Protein AF-A0A811PJX2-F1 (afdb_monomer_lite)

Organism: NCBI:txid422564

Radius of gyration: 21.39 Å; chains: 1; bounding box: 41×54×50 Å

pLDDT: mean 79.66, std 9.35, range [41.66, 90.94]

Structure (mmCIF, N/CA/C/O backbone):
data_AF-A0A811PJX2-F1
#
_entry.id   AF-A0A811PJX2-F1
#
loop_
_atom_site.group_PDB
_atom_site.id
_atom_site.type_symbol
_atom_site.label_atom_id
_atom_site.label_alt_id
_atom_site.label_comp_id
_atom_site.label_asym_id
_atom_site.label_entity_id
_atom_site.label_seq_id
_atom_site.pdbx_PDB_ins_code
_atom_site.Cartn_x
_atom_site.Cartn_y
_atom_site.Cartn_z
_atom_site.occupancy
_atom_site.B_iso_or_equiv
_atom_site.auth_seq_id
_atom_site.auth_comp_id
_atom_site.auth_asym_id
_atom_site.auth_atom_id
_atom_site.pdbx_PDB_model_num
ATOM 1 N N . MET A 1 1 ? 14.480 -17.120 -22.872 1.00 41.66 1 MET A N 1
ATOM 2 C CA . MET A 1 1 ? 13.238 -16.697 -22.188 1.00 41.66 1 MET A CA 1
ATOM 3 C C . MET A 1 1 ? 13.471 -15.274 -21.717 1.00 41.66 1 MET A C 1
ATOM 5 O O . MET A 1 1 ? 14.584 -15.036 -21.272 1.00 41.66 1 MET A O 1
ATOM 9 N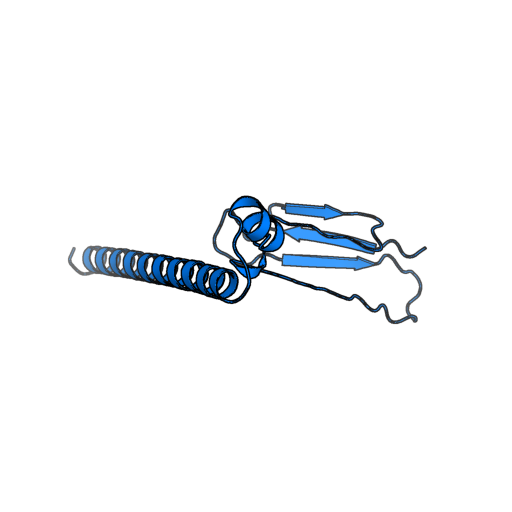 N . PRO A 1 2 ? 12.535 -14.328 -21.900 1.00 53.44 2 PRO A N 1
ATOM 10 C CA . PRO A 1 2 ? 12.764 -12.955 -21.461 1.00 53.44 2 PRO A CA 1
ATOM 11 C C . PRO A 1 2 ? 12.928 -12.942 -19.938 1.00 53.44 2 PRO A C 1
ATOM 13 O O . PRO A 1 2 ? 11.999 -13.327 -19.229 1.00 53.44 2 PRO A O 1
ATOM 16 N N . ASP A 1 3 ? 14.109 -12.542 -19.470 1.00 61.12 3 ASP A N 1
ATOM 17 C CA . ASP A 1 3 ? 14.354 -12.235 -18.063 1.00 61.12 3 ASP A CA 1
ATOM 18 C C . ASP A 1 3 ? 13.530 -10.985 -17.739 1.00 61.12 3 ASP A C 1
ATOM 20 O O . ASP A 1 3 ? 13.754 -9.908 -18.301 1.00 61.12 3 ASP A O 1
ATOM 24 N N . ARG A 1 4 ? 12.486 -11.168 -16.929 1.00 71.12 4 ARG A N 1
ATOM 25 C CA . ARG A 1 4 ? 11.700 -10.075 -16.365 1.00 71.12 4 ARG A CA 1
ATOM 26 C C . ARG A 1 4 ? 12.085 -9.964 -14.911 1.00 71.12 4 ARG A C 1
ATOM 28 O O . ARG A 1 4 ? 11.976 -10.937 -14.171 1.00 71.12 4 ARG A O 1
ATOM 35 N N . SER A 1 5 ? 12.505 -8.778 -14.523 1.00 81.56 5 SER A N 1
ATOM 36 C CA . SER A 1 5 ? 12.892 -8.500 -13.154 1.00 81.56 5 SER A CA 1
ATOM 37 C C . SER A 1 5 ? 12.127 -7.268 -12.658 1.00 81.56 5 SER A C 1
ATOM 39 O O . SER A 1 5 ? 11.702 -6.415 -13.449 1.00 81.56 5 SER A O 1
ATOM 41 N N . ASP A 1 6 ? 11.902 -7.190 -11.353 1.00 86.19 6 ASP A N 1
ATOM 42 C CA . ASP A 1 6 ? 11.142 -6.118 -10.720 1.00 86.19 6 ASP A CA 1
ATOM 43 C C . ASP A 1 6 ? 11.766 -5.681 -9.394 1.00 86.19 6 ASP A C 1
ATOM 45 O O . ASP A 1 6 ? 12.445 -6.446 -8.709 1.00 86.19 6 ASP A O 1
ATOM 49 N N . ARG A 1 7 ? 11.574 -4.408 -9.043 1.00 88.94 7 ARG A N 1
ATOM 50 C CA . ARG A 1 7 ? 12.088 -3.830 -7.798 1.00 88.94 7 ARG A CA 1
ATOM 51 C C . ARG A 1 7 ? 11.165 -2.759 -7.265 1.00 88.94 7 ARG A C 1
ATOM 53 O O . ARG A 1 7 ? 10.695 -1.902 -8.010 1.00 88.94 7 ARG A O 1
ATOM 60 N N . VAL A 1 8 ? 11.001 -2.749 -5.949 1.00 88.25 8 VAL A N 1
ATOM 61 C CA . VAL A 1 8 ? 10.296 -1.700 -5.220 1.00 88.25 8 VAL A CA 1
ATOM 62 C C . VAL A 1 8 ? 11.265 -0.957 -4.315 1.00 88.25 8 VAL A C 1
ATOM 64 O O . VAL A 1 8 ? 11.965 -1.574 -3.512 1.00 88.25 8 VAL A O 1
ATOM 67 N N . THR A 1 9 ? 11.280 0.369 -4.406 1.00 90.25 9 THR A N 1
ATOM 68 C CA . THR A 1 9 ? 12.112 1.254 -3.582 1.00 90.25 9 THR A CA 1
ATOM 69 C C . THR A 1 9 ? 11.278 2.207 -2.730 1.00 90.25 9 THR A C 1
ATOM 71 O O . THR A 1 9 ? 10.234 2.709 -3.150 1.00 90.25 9 THR A O 1
ATOM 74 N N . SER A 1 10 ? 11.759 2.455 -1.512 1.00 87.44 10 SER A N 1
ATOM 75 C CA . SER A 1 10 ? 11.201 3.415 -0.564 1.00 87.44 10 SER A CA 1
ATOM 76 C C . SER A 1 10 ? 11.542 4.860 -0.958 1.00 87.44 10 SER A C 1
ATOM 78 O O . SER A 1 10 ? 12.465 5.078 -1.752 1.00 87.44 10 SER A O 1
ATOM 80 N N . PRO A 1 11 ? 10.871 5.861 -0.356 1.00 87.31 11 PRO A N 1
ATOM 81 C CA . PRO A 1 11 ? 11.150 7.277 -0.612 1.00 87.31 11 PRO A CA 1
ATOM 82 C C . PRO A 1 11 ? 12.606 7.682 -0.331 1.00 87.31 11 PRO A C 1
ATOM 84 O O . PRO A 1 11 ? 13.103 8.643 -0.910 1.00 87.31 11 PRO A O 1
ATOM 87 N N . TYR A 1 12 ? 13.291 6.940 0.545 1.00 86.19 12 TYR A N 1
ATOM 88 C CA . TYR A 1 12 ? 14.687 7.170 0.929 1.00 86.19 12 TYR A CA 1
ATOM 89 C C . TYR A 1 12 ? 15.689 6.337 0.118 1.00 86.19 12 TYR A C 1
ATOM 91 O O . TYR A 1 12 ? 16.883 6.366 0.402 1.00 86.19 12 TYR A O 1
ATOM 99 N N . GLY A 1 13 ? 15.221 5.586 -0.883 1.00 83.44 13 GLY A N 1
ATOM 100 C CA . GLY A 1 13 ? 16.066 4.754 -1.739 1.00 83.44 13 GLY A CA 1
ATOM 101 C C . GLY A 1 13 ? 16.331 3.343 -1.207 1.00 83.44 13 GLY A C 1
ATOM 102 O O . GLY A 1 13 ? 17.096 2.606 -1.826 1.00 83.44 13 GLY A O 1
ATOM 103 N N . ASN A 1 14 ? 15.687 2.924 -0.111 1.00 86.25 14 ASN A N 1
ATOM 104 C CA . ASN A 1 14 ? 15.823 1.551 0.381 1.00 86.25 14 ASN A CA 1
ATOM 105 C C . ASN A 1 14 ? 15.054 0.592 -0.526 1.00 86.25 14 ASN A C 1
ATOM 107 O O . ASN A 1 14 ? 13.892 0.833 -0.841 1.00 86.25 14 ASN A O 1
ATOM 111 N N . THR A 1 15 ? 15.677 -0.514 -0.926 1.00 87.25 15 THR A N 1
ATOM 112 C CA . THR A 1 15 ? 14.989 -1.548 -1.707 1.00 87.25 15 THR A CA 1
ATOM 113 C C . THR A 1 15 ? 14.142 -2.411 -0.775 1.00 87.25 15 THR A C 1
ATOM 115 O O . THR A 1 15 ? 14.667 -3.027 0.147 1.00 87.25 15 THR A O 1
ATOM 118 N N . LEU A 1 16 ? 12.831 -2.428 -1.003 1.00 85.81 16 LEU A N 1
ATOM 119 C CA . LEU A 1 16 ? 11.847 -3.178 -0.215 1.00 85.81 16 LEU A CA 1
ATOM 120 C C . LEU A 1 16 ? 11.548 -4.539 -0.831 1.00 85.81 16 LEU A C 1
ATOM 122 O O . LEU A 1 16 ? 11.238 -5.493 -0.123 1.00 85.81 16 LEU A O 1
ATOM 126 N N . HIS A 1 17 ? 11.627 -4.613 -2.155 1.00 87.00 17 HIS A N 1
ATOM 127 C CA . HIS A 1 17 ? 11.440 -5.838 -2.908 1.00 87.00 17 HIS A CA 1
ATOM 128 C C . HIS A 1 17 ? 12.355 -5.822 -4.125 1.00 87.00 17 HIS A C 1
ATOM 130 O O . HIS A 1 17 ? 12.540 -4.769 -4.732 1.00 87.00 17 HIS A O 1
ATOM 136 N N . HIS A 1 18 ? 12.925 -6.972 -4.460 1.00 86.75 18 HIS A N 1
ATOM 137 C CA . HIS A 1 18 ? 13.713 -7.186 -5.668 1.00 86.75 18 HIS A CA 1
ATOM 138 C C . HIS A 1 18 ? 13.531 -8.641 -6.082 1.00 86.75 18 HIS A C 1
ATOM 140 O O . HIS A 1 18 ? 13.786 -9.540 -5.277 1.00 86.75 18 HIS A O 1
ATOM 146 N N . SER A 1 19 ? 13.072 -8.863 -7.306 1.00 83.19 19 SER A N 1
ATOM 147 C CA . SER A 1 19 ? 12.944 -10.188 -7.897 1.00 83.19 19 SER A CA 1
ATOM 148 C C . SER A 1 19 ? 13.600 -10.200 -9.265 1.00 83.19 19 SER A C 1
ATOM 150 O O . SER A 1 19 ? 13.450 -9.259 -10.045 1.00 83.19 19 SER A O 1
ATOM 152 N N . GLU A 1 20 ? 14.332 -11.275 -9.542 1.00 81.69 20 GLU A N 1
ATOM 153 C CA . GLU A 1 20 ? 14.968 -11.500 -10.834 1.00 81.69 20 GLU A CA 1
ATOM 154 C C . GLU A 1 20 ? 14.364 -12.722 -11.518 1.00 81.69 20 GLU A C 1
ATOM 156 O O . GLU A 1 20 ? 14.030 -13.705 -10.852 1.00 81.69 20 GLU A O 1
ATOM 161 N N . ASN A 1 21 ? 14.255 -12.686 -12.848 1.00 72.38 21 ASN A N 1
ATOM 162 C CA . ASN A 1 21 ? 13.744 -13.793 -13.659 1.00 72.38 21 ASN A CA 1
ATOM 163 C C . ASN A 1 21 ? 12.323 -14.276 -13.283 1.00 72.38 21 ASN A C 1
ATOM 165 O O . ASN A 1 21 ? 11.997 -15.459 -13.420 1.00 72.38 21 ASN A O 1
ATOM 169 N N . ALA A 1 22 ? 11.447 -13.373 -12.840 1.00 68.62 22 ALA A N 1
ATOM 170 C CA . ALA A 1 22 ? 10.087 -13.689 -12.418 1.00 68.62 22 ALA A CA 1
ATOM 171 C C . ALA A 1 22 ? 9.048 -13.372 -13.511 1.00 68.62 22 ALA A C 1
ATOM 173 O O . ALA A 1 22 ? 8.833 -12.229 -13.910 1.00 68.62 22 ALA A O 1
ATOM 174 N N . THR A 1 23 ? 8.334 -14.398 -13.987 1.00 70.56 23 THR A N 1
ATOM 175 C CA . THR A 1 23 ? 7.207 -14.224 -14.930 1.00 70.56 23 THR A CA 1
ATOM 176 C C . THR A 1 23 ? 5.891 -13.843 -14.253 1.00 70.56 23 THR A C 1
ATOM 178 O O . THR A 1 23 ? 5.049 -13.206 -14.885 1.00 70.56 23 THR A O 1
ATOM 181 N N . VAL A 1 24 ? 5.700 -14.269 -13.002 1.00 76.69 24 VAL A N 1
ATOM 182 C CA . VAL A 1 24 ? 4.518 -14.014 -12.168 1.00 76.69 24 VAL A CA 1
ATOM 183 C C . VAL A 1 24 ? 4.993 -13.901 -10.724 1.00 76.69 24 VAL A C 1
ATOM 185 O O . VAL A 1 24 ? 5.779 -14.734 -10.276 1.00 76.69 24 VAL A O 1
ATOM 188 N N . GLY A 1 25 ? 4.490 -12.910 -9.993 1.00 75.94 25 GLY A N 1
ATOM 189 C CA . GLY A 1 25 ? 4.815 -12.713 -8.587 1.00 75.94 25 GLY A CA 1
ATOM 190 C C . GLY A 1 25 ? 3.720 -11.943 -7.862 1.00 75.94 25 GLY A C 1
ATOM 191 O O . GLY A 1 25 ? 3.011 -11.134 -8.458 1.00 75.94 25 GLY A O 1
ATOM 192 N N . GLN A 1 26 ? 3.584 -12.213 -6.567 1.00 81.94 26 GLN A N 1
ATOM 193 C CA . GLN A 1 26 ? 2.789 -11.411 -5.647 1.00 81.94 26 GLN A CA 1
ATOM 194 C C . GLN A 1 26 ? 3.662 -11.107 -4.437 1.00 81.94 26 GLN A C 1
ATOM 196 O O . GLN A 1 26 ? 4.232 -12.014 -3.831 1.00 81.94 26 GLN A O 1
ATOM 201 N N . PHE A 1 27 ? 3.748 -9.833 -4.076 1.00 82.50 27 PHE A N 1
ATOM 202 C CA . PHE A 1 27 ? 4.475 -9.388 -2.899 1.00 82.50 27 PHE A CA 1
ATOM 203 C C . PHE A 1 27 ? 3.627 -8.401 -2.102 1.00 82.50 27 PHE A C 1
ATOM 205 O O . PHE A 1 27 ? 2.738 -7.732 -2.630 1.00 82.50 27 PHE A O 1
ATOM 212 N N . ALA A 1 28 ? 3.909 -8.325 -0.808 1.00 81.19 28 ALA A N 1
ATOM 213 C CA . ALA A 1 28 ? 3.301 -7.373 0.100 1.00 81.19 28 ALA A CA 1
ATOM 214 C C . ALA A 1 28 ? 4.384 -6.818 1.021 1.00 81.19 28 ALA A C 1
ATOM 216 O O . ALA A 1 28 ? 5.270 -7.547 1.467 1.00 81.19 28 ALA A O 1
ATOM 217 N N . PHE A 1 29 ? 4.302 -5.526 1.305 1.00 80.56 29 PHE A N 1
ATOM 218 C CA . PHE A 1 29 ? 5.180 -4.852 2.248 1.00 80.56 29 PHE A CA 1
ATOM 219 C C . PHE A 1 29 ? 4.384 -3.804 3.021 1.00 80.56 29 PHE A C 1
ATOM 221 O O . PHE A 1 29 ? 3.374 -3.286 2.540 1.00 80.56 29 PHE A O 1
ATOM 228 N N . THR A 1 30 ? 4.853 -3.486 4.223 1.00 78.19 30 THR A N 1
ATOM 229 C CA . THR A 1 30 ? 4.298 -2.401 5.033 1.00 78.19 30 THR A CA 1
ATOM 230 C C . THR A 1 30 ? 5.161 -1.166 4.836 1.00 78.19 30 THR A C 1
ATOM 232 O O . THR A 1 30 ? 6.378 -1.221 5.000 1.00 78.19 30 THR A O 1
ATOM 235 N N . THR A 1 31 ? 4.540 -0.044 4.487 1.00 77.94 31 THR A N 1
ATOM 236 C CA . THR A 1 31 ? 5.228 1.244 4.376 1.00 77.94 31 THR A CA 1
ATOM 237 C C . THR A 1 31 ? 5.618 1.726 5.771 1.00 77.94 31 THR A C 1
ATOM 239 O O . THR A 1 31 ? 4.738 1.991 6.592 1.00 77.94 31 THR A O 1
ATOM 242 N N . ALA A 1 32 ? 6.917 1.821 6.054 1.00 75.00 32 ALA A N 1
ATOM 243 C CA . ALA A 1 32 ? 7.408 2.353 7.324 1.00 75.00 32 ALA A CA 1
ATOM 244 C C . ALA A 1 32 ? 7.420 3.890 7.341 1.00 75.00 32 ALA A C 1
ATOM 246 O O .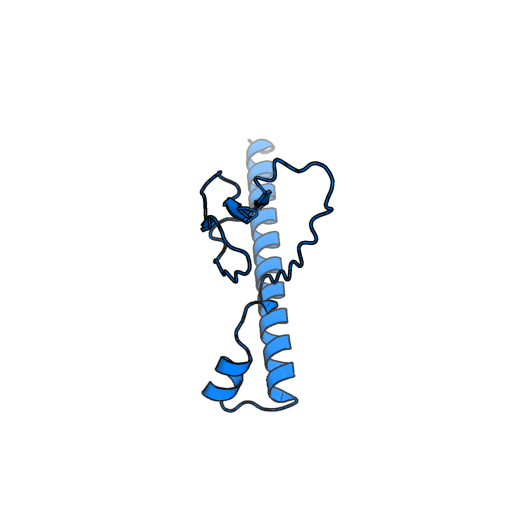 ALA A 1 32 ? 7.359 4.501 8.407 1.00 75.00 32 ALA A O 1
ATOM 247 N N . GLU A 1 33 ? 7.466 4.522 6.168 1.00 75.88 33 GLU A N 1
ATOM 248 C CA . GLU A 1 33 ? 7.629 5.962 6.032 1.00 75.88 33 GLU A CA 1
ATOM 249 C C . GLU A 1 33 ? 6.577 6.584 5.108 1.00 75.88 33 GLU A C 1
ATOM 251 O O . GLU A 1 33 ? 6.086 5.975 4.160 1.00 75.88 33 GLU A O 1
ATOM 256 N N . ALA A 1 34 ? 6.230 7.845 5.364 1.00 72.56 34 ALA A N 1
ATOM 257 C CA . ALA A 1 34 ? 5.356 8.590 4.469 1.00 72.56 34 ALA A CA 1
ATOM 258 C C . ALA A 1 34 ? 6.153 9.092 3.257 1.00 72.56 34 ALA A C 1
ATOM 260 O O . ALA A 1 34 ? 7.141 9.808 3.414 1.00 72.56 34 ALA A O 1
ATOM 261 N N . GLY A 1 35 ? 5.700 8.771 2.047 1.00 81.81 35 GLY A N 1
ATOM 262 C CA . GLY A 1 35 ? 6.295 9.293 0.821 1.00 81.81 35 GLY A CA 1
ATOM 263 C C . GLY A 1 35 ? 5.959 8.466 -0.413 1.00 81.81 35 GLY A C 1
ATOM 264 O O . GLY A 1 35 ? 5.069 7.617 -0.391 1.00 81.81 35 GLY A O 1
ATOM 265 N N . ASN A 1 36 ? 6.693 8.731 -1.493 1.00 82.94 36 ASN A N 1
ATOM 266 C CA . ASN A 1 36 ? 6.512 8.056 -2.773 1.00 82.94 36 ASN A CA 1
ATOM 267 C C . ASN A 1 36 ? 7.324 6.761 -2.826 1.00 82.94 36 ASN A C 1
ATOM 269 O O . ASN A 1 36 ? 8.551 6.787 -2.739 1.00 82.94 36 ASN A O 1
ATOM 273 N N . TYR A 1 37 ? 6.628 5.647 -3.014 1.00 86.25 37 TYR A N 1
ATOM 274 C CA . TYR A 1 37 ? 7.226 4.343 -3.270 1.00 86.25 37 TYR A CA 1
ATOM 275 C C . TYR A 1 37 ? 7.253 4.095 -4.779 1.00 86.25 37 TYR A C 1
ATOM 277 O O . TYR A 1 37 ? 6.280 4.392 -5.474 1.00 86.25 37 TYR A O 1
ATOM 285 N N . LEU A 1 38 ? 8.365 3.572 -5.291 1.00 87.75 38 LEU A N 1
ATOM 286 C CA . LEU A 1 38 ? 8.568 3.358 -6.722 1.00 87.75 38 LEU A CA 1
ATOM 287 C C . LEU A 1 38 ? 8.618 1.858 -7.010 1.00 87.75 38 LEU A C 1
ATOM 289 O O . LEU A 1 38 ? 9.462 1.174 -6.445 1.00 87.75 38 LEU A O 1
ATOM 293 N N . ALA A 1 39 ? 7.741 1.362 -7.883 1.00 88.06 39 ALA A N 1
ATOM 294 C CA . ALA A 1 39 ? 7.811 0.002 -8.415 1.00 88.06 39 ALA A CA 1
ATOM 295 C C . ALA A 1 39 ? 8.310 0.061 -9.863 1.00 88.06 39 ALA A C 1
ATOM 297 O O . ALA A 1 39 ? 7.706 0.724 -10.708 1.00 88.06 39 ALA A O 1
ATOM 298 N N . CYS A 1 40 ? 9.424 -0.603 -10.141 1.00 86.62 40 CYS A N 1
ATOM 299 C CA . CYS A 1 40 ? 10.046 -0.653 -11.453 1.00 86.62 40 CYS A CA 1
ATOM 300 C C . CYS A 1 40 ? 10.024 -2.077 -11.999 1.00 86.62 40 CYS A C 1
ATOM 302 O O . CYS A 1 40 ? 10.323 -3.019 -11.272 1.00 86.62 40 CYS A O 1
ATOM 304 N N . PHE A 1 41 ? 9.730 -2.201 -13.292 1.00 85.12 41 PHE A N 1
ATOM 305 C CA . PHE A 1 41 ? 9.758 -3.455 -14.039 1.00 85.12 41 PHE A CA 1
ATOM 306 C C . PHE A 1 41 ? 10.725 -3.295 -15.206 1.00 85.12 41 PHE A C 1
ATOM 308 O O . PHE A 1 41 ? 10.666 -2.294 -15.926 1.00 85.12 41 PHE A O 1
ATOM 315 N N . TRP A 1 42 ? 11.598 -4.270 -15.412 1.00 81.06 42 TRP A N 1
ATOM 316 C CA . TRP A 1 42 ? 12.559 -4.276 -16.510 1.00 81.06 42 TRP A CA 1
ATOM 317 C C . TRP A 1 42 ? 12.609 -5.640 -17.176 1.00 81.06 42 TRP A C 1
ATOM 319 O O . TRP A 1 42 ? 12.272 -6.672 -16.594 1.00 81.06 42 TRP A O 1
ATOM 329 N N . ILE A 1 43 ? 12.969 -5.605 -18.454 1.00 76.75 43 ILE A N 1
ATOM 330 C CA . ILE A 1 43 ? 12.974 -6.761 -19.334 1.00 76.75 43 ILE A CA 1
ATOM 331 C C . ILE A 1 43 ? 14.269 -6.717 -20.123 1.00 76.75 43 ILE A C 1
ATOM 333 O O . ILE A 1 43 ? 14.482 -5.783 -20.900 1.00 76.75 43 ILE A O 1
ATOM 337 N N . ASP A 1 44 ? 15.082 -7.755 -19.986 1.00 68.69 44 ASP A N 1
ATOM 338 C CA . ASP A 1 44 ? 16.269 -7.928 -20.813 1.00 68.69 44 ASP A CA 1
ATOM 339 C C . ASP A 1 44 ? 15.867 -8.639 -22.108 1.00 68.69 44 ASP A C 1
ATOM 341 O O . ASP A 1 44 ? 16.043 -9.844 -22.292 1.00 68.69 44 ASP A O 1
ATOM 345 N N . SER A 1 45 ? 15.247 -7.895 -23.028 1.00 62.72 45 SER A N 1
ATOM 346 C CA . SER A 1 45 ? 14.952 -8.392 -24.374 1.00 62.72 45 SER A CA 1
ATOM 347 C C . SER A 1 45 ? 15.821 -7.688 -25.411 1.00 62.72 45 SER A C 1
ATOM 349 O O . SER A 1 45 ? 15.628 -6.509 -25.706 1.00 62.72 45 SER A O 1
ATOM 351 N N . ALA A 1 46 ? 16.722 -8.446 -26.036 1.00 56.91 46 ALA A N 1
ATOM 352 C CA . ALA A 1 46 ? 17.433 -8.038 -27.249 1.00 56.91 46 ALA A CA 1
ATOM 353 C C . ALA A 1 46 ? 16.494 -7.857 -28.467 1.00 56.91 46 ALA A C 1
ATOM 355 O O . ALA A 1 46 ? 16.887 -7.269 -29.475 1.00 56.91 46 ALA A O 1
ATOM 356 N N . GLU A 1 47 ? 15.242 -8.319 -28.383 1.00 57.28 47 GLU A N 1
ATOM 357 C CA . GLU A 1 47 ? 14.262 -8.241 -29.467 1.00 57.28 47 GLU A CA 1
ATOM 358 C C . GLU A 1 47 ? 13.359 -7.007 -29.343 1.00 57.28 47 GLU A C 1
ATOM 360 O O . GLU A 1 47 ? 12.286 -7.023 -28.739 1.00 57.28 47 GLU A O 1
ATOM 365 N N . LYS A 1 48 ? 13.805 -5.917 -29.974 1.00 55.25 48 LYS A N 1
ATOM 366 C CA . LYS A 1 48 ? 13.026 -4.697 -30.233 1.00 55.25 48 LYS A CA 1
ATOM 367 C C . LYS A 1 48 ? 11.877 -4.986 -31.215 1.00 55.25 48 LYS A C 1
ATOM 369 O O . LYS A 1 48 ? 11.971 -4.625 -32.384 1.00 55.25 48 LYS A O 1
ATOM 374 N N . GLY A 1 49 ? 10.810 -5.661 -30.797 1.00 54.44 49 GLY A N 1
ATOM 375 C CA . GLY A 1 49 ? 9.691 -5.906 -31.720 1.00 54.44 49 GLY A CA 1
ATOM 376 C C . GLY A 1 49 ? 8.443 -6.558 -31.144 1.00 54.44 49 GLY A C 1
ATOM 377 O O . GLY A 1 49 ? 7.357 -6.326 -31.667 1.00 54.44 49 GLY A O 1
ATOM 378 N N . SER A 1 50 ? 8.557 -7.322 -30.058 1.00 59.97 50 SER A N 1
ATOM 379 C CA . SER A 1 50 ? 7.393 -7.916 -29.398 1.00 59.97 50 SER A CA 1
ATOM 380 C C . SER A 1 50 ? 6.970 -7.031 -28.230 1.00 59.97 50 SER A C 1
ATOM 382 O O . SER A 1 50 ? 7.697 -6.900 -27.246 1.00 59.97 50 SER A O 1
ATOM 384 N N . GLY A 1 51 ? 5.822 -6.361 -28.352 1.00 60.88 51 GLY A N 1
ATOM 385 C CA . GLY A 1 51 ? 5.256 -5.577 -27.256 1.00 60.88 51 GLY A CA 1
ATOM 386 C C . GLY A 1 51 ? 5.023 -6.472 -26.039 1.00 60.88 51 GLY A C 1
ATOM 387 O O . GLY A 1 51 ? 4.350 -7.496 -26.138 1.00 60.88 51 GLY A O 1
ATOM 388 N N . VAL A 1 52 ? 5.586 -6.106 -24.887 1.00 69.50 52 VAL A N 1
ATOM 389 C CA . VAL A 1 52 ? 5.378 -6.866 -23.654 1.00 69.50 52 VAL A CA 1
ATOM 390 C C . VAL A 1 52 ? 4.168 -6.320 -22.908 1.00 69.50 52 VAL A C 1
ATOM 392 O O . VAL A 1 52 ? 4.129 -5.152 -22.538 1.00 69.50 52 VAL A O 1
ATOM 395 N N . SER A 1 53 ? 3.195 -7.195 -22.657 1.00 73.94 53 SER A N 1
ATOM 396 C CA . SER A 1 53 ? 2.060 -6.909 -21.782 1.00 73.94 53 SER A CA 1
ATOM 397 C C . SER A 1 53 ? 2.397 -7.296 -20.343 1.00 73.94 53 SER A C 1
ATOM 399 O O . SER A 1 53 ? 2.731 -8.452 -20.076 1.00 73.94 53 SER A O 1
ATOM 401 N N . VAL A 1 54 ? 2.275 -6.342 -19.420 1.00 76.25 54 VAL A N 1
ATOM 402 C CA . VAL A 1 54 ? 2.378 -6.557 -17.970 1.00 76.25 54 VAL A CA 1
ATOM 403 C C . VAL A 1 54 ? 1.005 -6.295 -17.364 1.00 76.25 54 VAL A C 1
ATOM 405 O O . VAL A 1 54 ? 0.434 -5.229 -17.578 1.00 76.25 54 VAL A O 1
ATOM 408 N N . ASN A 1 55 ? 0.469 -7.269 -16.627 1.00 83.12 55 ASN A N 1
ATOM 409 C CA . ASN A 1 55 ? -0.760 -7.090 -15.860 1.00 83.12 55 ASN A CA 1
ATOM 410 C C . ASN A 1 55 ? -0.390 -6.810 -14.399 1.00 83.12 55 ASN A C 1
ATOM 412 O O . ASN A 1 55 ? 0.238 -7.656 -13.766 1.00 83.12 55 ASN A O 1
ATOM 416 N N . LEU A 1 56 ? -0.760 -5.635 -13.889 1.00 82.56 56 LEU A N 1
ATOM 417 C CA . LEU A 1 56 ? -0.438 -5.190 -12.534 1.00 82.56 56 LEU A CA 1
ATOM 418 C C . LEU A 1 56 ? -1.724 -5.008 -11.727 1.00 82.56 56 LEU A C 1
ATOM 420 O O . LEU A 1 56 ? -2.532 -4.134 -12.035 1.00 82.56 56 LEU A O 1
ATOM 424 N N . ASP A 1 57 ? -1.877 -5.806 -10.673 1.00 84.12 57 ASP A N 1
ATOM 425 C CA . ASP A 1 57 ? -2.871 -5.580 -9.622 1.00 84.12 57 ASP A CA 1
ATOM 426 C C . ASP A 1 57 ? -2.147 -4.991 -8.407 1.00 84.12 57 ASP A C 1
ATOM 428 O O . ASP A 1 57 ? -1.221 -5.594 -7.862 1.00 84.12 57 ASP A O 1
ATOM 432 N N . TRP A 1 58 ? -2.533 -3.776 -8.024 1.00 82.44 58 TRP A N 1
ATOM 433 C CA . TRP A 1 58 ? -1.942 -3.035 -6.915 1.00 82.44 58 TRP A CA 1
ATOM 434 C C . TRP A 1 58 ? -3.020 -2.701 -5.882 1.00 82.44 58 TRP A C 1
ATOM 436 O O . TRP A 1 58 ? -4.077 -2.155 -6.206 1.00 82.44 58 TRP A O 1
ATOM 446 N N . LYS A 1 59 ? -2.752 -3.027 -4.615 1.00 83.06 59 LYS A N 1
ATOM 447 C CA . LYS A 1 59 ? -3.661 -2.773 -3.489 1.00 83.06 59 LYS A CA 1
ATOM 448 C C . LYS A 1 59 ? -2.910 -2.041 -2.389 1.00 83.06 59 LYS A C 1
ATOM 450 O O . LYS A 1 59 ? -1.779 -2.393 -2.069 1.00 83.06 59 LYS A O 1
ATOM 455 N N . ILE A 1 60 ? -3.554 -1.037 -1.799 1.00 80.31 60 ILE A N 1
ATOM 456 C CA . ILE A 1 60 ? -2.995 -0.228 -0.710 1.00 80.31 60 ILE A CA 1
ATOM 457 C C . ILE A 1 60 ? -3.987 -0.100 0.448 1.00 80.31 60 ILE A C 1
ATOM 459 O O . ILE A 1 60 ? -5.204 -0.184 0.265 1.00 80.31 60 ILE A O 1
ATOM 463 N N . GLY A 1 61 ? -3.460 0.134 1.651 1.00 75.88 61 GLY A N 1
ATOM 464 C CA . GLY A 1 61 ? -4.259 0.407 2.845 1.00 75.88 61 GLY A CA 1
ATOM 465 C C . GLY A 1 61 ? -5.191 -0.744 3.218 1.00 75.88 61 GLY A C 1
ATOM 466 O O . GLY A 1 61 ? -4.803 -1.905 3.225 1.00 75.88 61 GLY A O 1
ATOM 467 N N . ILE A 1 62 ? -6.446 -0.429 3.528 1.00 73.38 62 ILE A N 1
ATOM 468 C CA . ILE A 1 62 ? -7.438 -1.413 3.975 1.00 73.38 62 ILE A CA 1
ATOM 469 C C . ILE A 1 62 ? -7.695 -2.548 2.965 1.00 73.38 62 ILE A C 1
ATOM 471 O O . ILE A 1 62 ? -8.067 -3.656 3.354 1.00 73.38 62 ILE A O 1
ATOM 475 N N . ALA A 1 63 ? -7.460 -2.292 1.676 1.00 69.81 63 ALA A N 1
ATOM 476 C CA . ALA A 1 63 ? -7.664 -3.262 0.608 1.00 69.81 63 ALA A CA 1
ATOM 477 C C . ALA A 1 63 ? -6.618 -4.394 0.597 1.00 69.81 63 ALA A C 1
ATOM 479 O O . ALA A 1 63 ? -6.813 -5.377 -0.114 1.00 69.81 63 ALA A O 1
ATOM 480 N N . THR A 1 64 ? -5.528 -4.282 1.369 1.00 74.75 64 THR A N 1
ATOM 481 C CA . THR A 1 64 ? -4.534 -5.358 1.530 1.00 74.75 64 THR A CA 1
ATOM 482 C C . THR A 1 64 ? -4.864 -6.320 2.672 1.00 74.75 64 THR A C 1
ATOM 484 O O . THR A 1 64 ? -4.213 -7.357 2.786 1.00 74.75 64 THR A O 1
ATOM 487 N N . LYS A 1 65 ? -5.855 -6.010 3.524 1.00 75.25 65 LYS A N 1
ATOM 488 C CA . LYS A 1 65 ? -6.263 -6.913 4.608 1.00 75.25 65 LYS A CA 1
ATOM 489 C C . LYS A 1 65 ? -6.896 -8.187 4.045 1.00 75.25 65 LYS A C 1
ATOM 491 O O . LYS A 1 65 ? -7.738 -8.128 3.153 1.00 75.25 65 LYS A O 1
ATOM 496 N N . ASP A 1 66 ? -6.523 -9.324 4.629 1.00 78.62 66 ASP A N 1
ATOM 497 C CA . ASP A 1 66 ? -7.118 -10.626 4.325 1.00 78.62 66 ASP A CA 1
ATOM 498 C C . ASP A 1 66 ? -8.474 -10.762 5.036 1.00 78.62 66 ASP A C 1
ATOM 500 O O . ASP A 1 66 ? -8.581 -11.205 6.184 1.00 78.62 66 ASP A O 1
ATOM 504 N N . TRP A 1 67 ? -9.518 -10.290 4.355 1.00 81.75 67 TRP A N 1
ATOM 505 C CA . TRP A 1 67 ? -10.889 -10.316 4.858 1.00 81.75 67 TRP A CA 1
ATOM 506 C C . TRP A 1 67 ? -11.441 -11.728 4.997 1.00 81.75 67 TRP A C 1
ATOM 508 O O . TRP A 1 67 ? -12.246 -11.955 5.896 1.00 81.75 67 TRP A O 1
ATOM 518 N N . ASP A 1 68 ? -10.978 -12.670 4.177 1.00 81.94 68 ASP A N 1
ATOM 519 C CA . ASP A 1 68 ? -11.415 -14.064 4.237 1.00 81.94 68 ASP A CA 1
ATOM 520 C C . ASP A 1 68 ? -10.868 -14.739 5.501 1.00 81.94 68 ASP A C 1
ATOM 522 O O . ASP A 1 68 ? -11.596 -15.434 6.217 1.00 81.94 68 ASP A O 1
ATOM 526 N N . ALA A 1 69 ? -9.606 -14.467 5.849 1.00 82.81 69 ALA A N 1
ATOM 527 C CA . ALA A 1 69 ? -9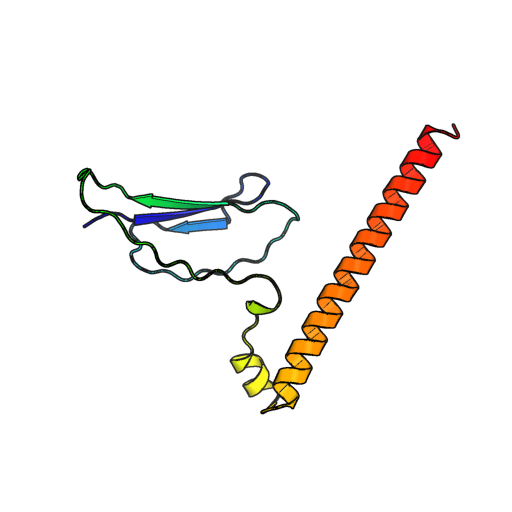.018 -14.918 7.106 1.00 82.81 69 ALA A CA 1
ATOM 528 C C . ALA A 1 69 ? -9.705 -14.294 8.334 1.00 82.81 69 ALA A C 1
ATOM 530 O O . ALA A 1 69 ? -9.955 -14.999 9.317 1.00 82.81 69 ALA A O 1
ATOM 531 N N . ILE A 1 70 ? -10.037 -12.997 8.289 1.00 81.81 70 ILE A N 1
ATOM 532 C CA . ILE A 1 70 ? -10.749 -12.301 9.377 1.00 81.81 70 ILE A CA 1
ATOM 533 C C . ILE A 1 70 ? -12.164 -12.867 9.541 1.00 81.81 70 ILE A C 1
ATOM 535 O O . ILE A 1 70 ? -12.532 -13.260 10.648 1.00 81.81 70 ILE A O 1
ATOM 539 N N . ALA A 1 71 ? -12.917 -12.988 8.445 1.00 80.25 71 ALA A N 1
ATOM 540 C CA . ALA A 1 71 ? -14.269 -13.540 8.432 1.00 80.25 71 ALA A CA 1
ATOM 541 C C . ALA A 1 71 ? -14.298 -14.951 9.028 1.00 80.25 71 ALA A C 1
ATOM 543 O O . ALA A 1 71 ? -15.101 -15.244 9.912 1.00 80.25 71 ALA A O 1
ATOM 544 N N . LYS A 1 72 ? -13.355 -15.812 8.628 1.00 84.06 72 LYS A N 1
ATOM 545 C CA . LYS A 1 72 ? -13.261 -17.184 9.136 1.00 84.06 72 LYS A CA 1
ATOM 546 C C . LYS A 1 72 ? -12.895 -17.251 10.619 1.00 84.06 72 LYS A C 1
ATOM 548 O O . LYS A 1 72 ? -13.423 -18.096 11.341 1.00 84.06 72 LYS A O 1
ATOM 553 N N . LYS A 1 73 ? -11.976 -16.398 11.081 1.00 85.25 73 LYS A N 1
ATOM 554 C CA . LYS A 1 73 ? -11.511 -16.381 12.477 1.00 85.25 73 LYS A CA 1
ATOM 555 C C . LYS A 1 73 ? -12.588 -15.872 13.431 1.00 85.25 73 LYS A C 1
ATOM 557 O O . LYS A 1 73 ? -12.784 -16.455 14.494 1.00 85.25 73 LYS A O 1
ATOM 562 N N . GLU A 1 74 ? -13.254 -14.790 13.056 1.00 82.69 74 GLU A N 1
ATOM 563 C CA . GLU A 1 74 ? -14.266 -14.124 13.880 1.00 82.69 74 GLU A CA 1
ATOM 564 C C . GLU A 1 74 ? -15.687 -14.642 13.597 1.00 82.69 74 GLU A C 1
ATOM 566 O O . GLU A 1 74 ? -16.621 -14.251 14.287 1.00 82.69 74 GLU A O 1
ATOM 571 N N . LYS A 1 75 ? -15.834 -15.589 12.654 1.00 84.25 75 LYS A N 1
ATOM 572 C CA . LYS A 1 75 ? -17.107 -16.195 12.222 1.00 84.25 75 LYS A CA 1
ATOM 573 C C . LYS A 1 75 ? -18.129 -15.148 11.771 1.00 84.25 75 LYS A C 1
ATOM 575 O O . LYS A 1 75 ? -19.300 -15.216 12.129 1.00 84.25 75 LYS A O 1
ATOM 580 N N . ILE A 1 76 ? -17.646 -14.180 11.002 1.00 84.06 76 ILE A N 1
ATOM 581 C CA . ILE A 1 76 ? -18.420 -13.047 10.497 1.00 84.06 76 ILE A CA 1
ATOM 582 C C . ILE A 1 76 ? -18.890 -13.363 9.079 1.00 84.06 76 ILE A C 1
ATOM 584 O O . ILE A 1 76 ? -18.075 -13.778 8.253 1.00 84.06 76 ILE A O 1
ATOM 588 N N . GLU A 1 77 ? -20.163 -13.128 8.759 1.00 84.81 77 GLU A N 1
ATOM 589 C CA . GLU A 1 77 ? -20.722 -13.454 7.440 1.00 84.81 77 GLU A CA 1
ATOM 590 C C . GLU A 1 77 ? -21.607 -12.334 6.869 1.00 84.81 77 GLU A C 1
ATOM 592 O O . GLU A 1 77 ? -22.183 -11.514 7.588 1.00 84.81 77 GLU A O 1
ATOM 597 N N . GLY A 1 78 ? -21.724 -12.304 5.537 1.00 86.44 78 GLY A N 1
ATOM 598 C CA . GLY A 1 78 ? -22.655 -11.435 4.815 1.00 86.44 78 GLY A CA 1
ATOM 599 C C . GLY A 1 78 ? -22.490 -9.944 5.130 1.00 86.44 78 GLY A C 1
ATOM 600 O O . GLY A 1 78 ? -21.421 -9.365 4.944 1.00 86.44 78 GLY A O 1
ATOM 601 N N . VAL A 1 79 ? -23.573 -9.311 5.589 1.00 89.75 79 VAL A N 1
ATOM 602 C CA . VAL A 1 79 ? -23.635 -7.860 5.852 1.00 89.75 79 VAL A CA 1
ATOM 603 C C . VAL A 1 79 ? -22.699 -7.438 6.986 1.00 89.75 79 VAL A C 1
ATOM 605 O O . VAL A 1 79 ? -22.169 -6.329 6.963 1.00 89.75 79 VAL A O 1
ATOM 608 N N . GLU A 1 80 ? -22.457 -8.311 7.962 1.00 84.44 80 GLU A N 1
ATOM 609 C CA . GLU A 1 80 ? -21.596 -7.995 9.102 1.00 84.44 80 GLU A CA 1
ATOM 610 C C . GLU A 1 80 ? -20.128 -7.840 8.671 1.00 84.44 80 GLU A C 1
ATOM 612 O O . GLU A 1 80 ? -19.446 -6.918 9.123 1.00 84.44 80 GLU A O 1
ATOM 617 N N . LEU A 1 81 ? -19.664 -8.647 7.708 1.00 86.62 81 LEU A N 1
ATOM 618 C CA . LEU A 1 81 ? -18.334 -8.490 7.113 1.00 86.62 81 LEU A CA 1
ATOM 619 C C . LEU A 1 81 ? -18.193 -7.144 6.386 1.00 86.62 81 LEU A C 1
ATOM 621 O O . LEU A 1 81 ? -17.175 -6.462 6.526 1.00 86.62 81 LEU A O 1
ATOM 625 N N . GLU A 1 82 ? -19.218 -6.740 5.635 1.00 86.75 82 GLU A N 1
ATOM 626 C CA . GLU A 1 82 ? -19.222 -5.455 4.929 1.00 86.75 82 GLU A CA 1
ATOM 627 C C . GLU A 1 82 ? -19.239 -4.264 5.900 1.00 86.75 82 GLU A C 1
ATOM 629 O O . GLU A 1 82 ? -18.502 -3.294 5.705 1.00 86.75 82 GLU A O 1
ATOM 634 N N . LEU A 1 83 ? -19.984 -4.358 7.006 1.00 88.50 83 LEU A N 1
ATOM 635 C CA . LEU A 1 83 ? -19.936 -3.361 8.081 1.00 88.50 83 LEU A CA 1
ATOM 636 C C . LEU A 1 83 ? -18.546 -3.277 8.715 1.00 88.50 83 LEU A C 1
ATOM 638 O O . LEU A 1 83 ? -18.057 -2.178 8.981 1.00 88.50 83 LEU A O 1
ATOM 642 N N . ARG A 1 84 ? -17.868 -4.413 8.900 1.00 85.94 84 ARG A N 1
ATOM 643 C CA . ARG A 1 84 ? -16.525 -4.438 9.489 1.00 85.94 84 ARG A CA 1
ATOM 644 C C . ARG A 1 84 ? -15.467 -3.834 8.572 1.00 85.94 84 ARG A C 1
ATOM 646 O O . ARG A 1 84 ? -14.593 -3.104 9.042 1.00 85.94 84 ARG A O 1
ATOM 653 N N . LYS A 1 85 ? -15.579 -4.061 7.261 1.00 85.88 85 LYS A N 1
ATOM 654 C CA . LYS A 1 85 ? -14.776 -3.356 6.250 1.00 85.88 85 LYS A CA 1
ATOM 655 C C . LYS A 1 85 ? -14.986 -1.845 6.339 1.00 85.88 85 LYS A C 1
ATOM 657 O O . LYS A 1 85 ? -14.008 -1.096 6.375 1.00 85.88 85 LYS A O 1
ATOM 662 N N . LEU A 1 86 ? -16.240 -1.397 6.424 1.00 87.50 86 LEU A N 1
ATOM 663 C CA . LEU A 1 86 ? -16.571 0.026 6.512 1.00 87.50 86 LEU A CA 1
ATOM 664 C C . LEU A 1 86 ? -16.028 0.666 7.794 1.00 87.50 86 LEU A C 1
ATOM 666 O O . LEU A 1 86 ? -15.454 1.750 7.744 1.00 87.50 86 LEU A O 1
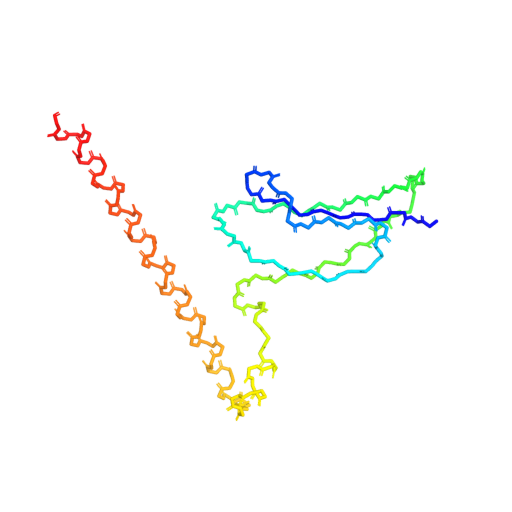ATOM 670 N N . GLU A 1 87 ? -16.153 -0.004 8.934 1.00 89.19 87 GLU A N 1
ATOM 671 C CA . GLU A 1 87 ? -15.659 0.505 10.213 1.00 89.19 87 GLU A CA 1
ATOM 672 C C . GLU A 1 87 ? -14.144 0.708 10.212 1.00 89.19 87 GLU A C 1
ATOM 674 O O . GLU A 1 87 ? -13.660 1.770 10.606 1.00 89.19 87 GLU A O 1
ATOM 679 N N . VAL A 1 88 ? -13.388 -0.268 9.703 1.00 86.62 88 VAL A N 1
ATOM 680 C CA . VAL A 1 88 ? -11.931 -0.142 9.580 1.00 86.62 88 VAL A CA 1
ATOM 681 C C . VAL A 1 88 ? -11.570 0.981 8.597 1.00 86.62 88 VAL A C 1
ATOM 683 O O . VAL A 1 88 ? -10.591 1.699 8.823 1.00 86.62 88 VAL A O 1
ATOM 686 N N . ALA A 1 89 ? -12.358 1.189 7.535 1.00 86.94 89 ALA A N 1
ATOM 687 C CA . ALA A 1 89 ? -12.139 2.292 6.599 1.00 86.94 89 ALA A CA 1
ATOM 688 C C . ALA A 1 89 ? -12.342 3.647 7.290 1.00 86.94 89 ALA A C 1
ATOM 690 O O . ALA A 1 89 ? -11.483 4.525 7.198 1.00 86.94 89 ALA A O 1
ATOM 691 N N . VAL A 1 90 ? -13.435 3.794 8.044 1.00 90.94 90 VAL A N 1
ATOM 692 C CA . VAL A 1 90 ? -13.748 5.004 8.814 1.00 90.94 90 VAL A CA 1
ATOM 693 C C . VAL A 1 90 ? -12.677 5.277 9.869 1.00 90.94 90 VAL A C 1
ATOM 695 O O . VAL A 1 90 ? -12.215 6.411 9.976 1.00 90.94 90 VAL A O 1
ATOM 698 N N . GLN A 1 91 ? -12.217 4.258 10.600 1.00 87.62 91 GLN A N 1
ATOM 699 C CA . GLN A 1 91 ? -11.121 4.399 11.566 1.00 87.62 91 GLN A CA 1
ATOM 700 C C . GLN A 1 91 ? -9.826 4.874 10.898 1.00 87.62 91 GLN A C 1
ATOM 702 O O . GLN A 1 91 ? -9.168 5.776 11.416 1.00 87.62 91 GLN A O 1
ATOM 707 N N . THR A 1 92 ? -9.495 4.331 9.724 1.00 85.12 92 THR A N 1
ATOM 708 C CA . THR A 1 92 ? -8.307 4.741 8.958 1.00 85.12 92 THR A CA 1
ATOM 709 C C . THR A 1 92 ? -8.406 6.209 8.530 1.00 85.12 92 THR A C 1
ATOM 711 O O . THR A 1 92 ? -7.458 6.976 8.691 1.00 85.12 92 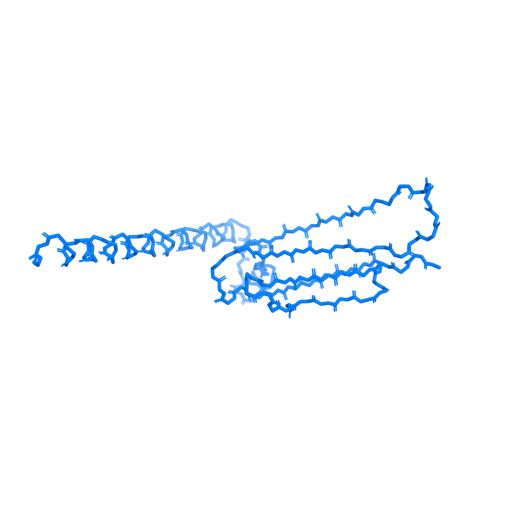THR A O 1
ATOM 714 N N . ILE A 1 93 ? -9.572 6.641 8.037 1.00 87.56 93 ILE A N 1
ATOM 715 C CA . ILE A 1 93 ? -9.820 8.046 7.676 1.00 87.56 93 ILE A CA 1
ATOM 716 C C . ILE A 1 93 ? -9.710 8.945 8.909 1.00 87.56 93 ILE A C 1
ATOM 718 O O . ILE A 1 93 ? -9.076 9.997 8.851 1.00 87.56 93 ILE A O 1
ATOM 722 N N . HIS A 1 94 ? -10.298 8.533 10.031 1.00 90.12 94 HIS A N 1
ATOM 723 C CA . HIS A 1 94 ? -10.267 9.301 11.269 1.00 90.12 94 HIS A CA 1
ATOM 724 C C . HIS A 1 94 ? -8.835 9.515 11.776 1.00 90.12 94 HIS A C 1
ATOM 726 O O . HIS A 1 94 ? -8.464 10.640 12.109 1.00 90.12 94 HIS A O 1
ATOM 732 N N . GLN A 1 95 ? -8.006 8.470 11.754 1.00 86.62 95 GLN A N 1
ATOM 733 C CA . GLN A 1 95 ? -6.589 8.563 12.110 1.00 86.62 95 GLN A CA 1
ATOM 734 C C . GLN A 1 95 ? -5.825 9.511 11.179 1.00 86.62 95 GLN A C 1
ATOM 736 O O . GLN A 1 95 ? -5.059 10.349 11.652 1.00 86.62 95 GLN A O 1
ATOM 741 N N . ASN A 1 96 ? -6.088 9.455 9.871 1.00 85.19 96 ASN A N 1
ATOM 742 C CA . ASN A 1 96 ? -5.479 10.378 8.912 1.00 85.19 96 ASN A CA 1
ATOM 743 C C . ASN A 1 96 ? -5.881 11.839 9.171 1.00 85.19 96 ASN A C 1
ATOM 745 O O . ASN A 1 96 ? -5.045 12.735 9.068 1.00 85.19 96 ASN A O 1
ATOM 749 N N . LEU A 1 97 ? -7.140 12.098 9.538 1.00 88.25 97 LEU A N 1
ATOM 750 C CA . LEU A 1 97 ? -7.600 13.446 9.888 1.00 88.25 97 LEU A CA 1
ATOM 751 C C . LEU A 1 97 ? -6.905 13.979 11.144 1.00 88.25 97 LEU A C 1
ATOM 753 O O . LEU A 1 97 ? -6.491 15.139 11.163 1.00 88.25 97 LEU A O 1
ATOM 757 N N . ILE A 1 98 ? -6.745 13.139 12.170 1.00 89.94 98 ILE A N 1
ATOM 758 C CA . ILE A 1 98 ? -5.995 13.496 13.382 1.00 89.94 98 ILE A CA 1
ATOM 759 C C . ILE A 1 98 ? -4.551 13.844 13.016 1.00 89.94 98 ILE A C 1
ATOM 761 O O . ILE A 1 98 ? -4.082 14.926 13.365 1.00 89.94 98 ILE A O 1
ATOM 765 N N . TYR A 1 99 ? -3.888 12.991 12.236 1.00 83.50 99 TYR A N 1
ATOM 766 C CA . TYR A 1 99 ? -2.515 13.212 11.786 1.00 83.50 99 TYR A CA 1
ATOM 767 C C . TYR A 1 99 ? -2.331 14.555 11.057 1.00 83.50 99 TYR A C 1
ATOM 769 O O . TYR A 1 99 ? -1.391 15.306 11.328 1.00 83.50 99 TYR A O 1
ATOM 777 N N . LEU A 1 100 ? -3.246 14.898 10.144 1.00 87.00 100 LEU A N 1
ATOM 778 C CA . LEU A 1 100 ? -3.201 16.175 9.426 1.00 87.00 100 LEU A CA 1
ATOM 779 C C . LEU A 1 100 ? -3.399 17.370 10.367 1.00 87.00 100 LEU A C 1
ATOM 781 O O . LEU A 1 100 ? -2.698 18.377 10.240 1.00 87.00 100 LEU A O 1
ATOM 785 N N . LYS A 1 101 ? -4.313 17.249 11.335 1.00 87.81 101 LYS A N 1
ATOM 786 C CA . LYS A 1 101 ? -4.564 18.287 12.339 1.00 87.81 101 LYS A CA 1
ATOM 787 C C . LYS A 1 101 ? -3.339 18.525 13.222 1.00 87.81 101 LYS A C 1
ATOM 789 O O . LYS A 1 101 ? -2.970 19.675 13.447 1.00 87.81 101 LYS A O 1
ATOM 794 N N . GLU A 1 102 ? -2.687 17.465 13.689 1.00 85.75 102 GLU A N 1
ATOM 795 C CA . GLU A 1 102 ? -1.465 17.557 14.498 1.00 85.75 102 GLU A CA 1
ATOM 796 C C . GLU A 1 102 ? -0.342 18.266 13.739 1.00 85.75 102 GLU A C 1
ATOM 798 O O . GLU A 1 102 ? 0.281 19.190 14.265 1.00 85.75 102 GLU A O 1
ATOM 803 N N . ARG A 1 103 ? -0.143 17.920 12.461 1.00 83.19 103 ARG A N 1
ATOM 804 C CA . ARG A 1 103 ? 0.803 18.629 11.590 1.00 83.19 103 ARG A CA 1
ATOM 805 C C . ARG A 1 103 ? 0.487 20.114 11.474 1.00 83.19 10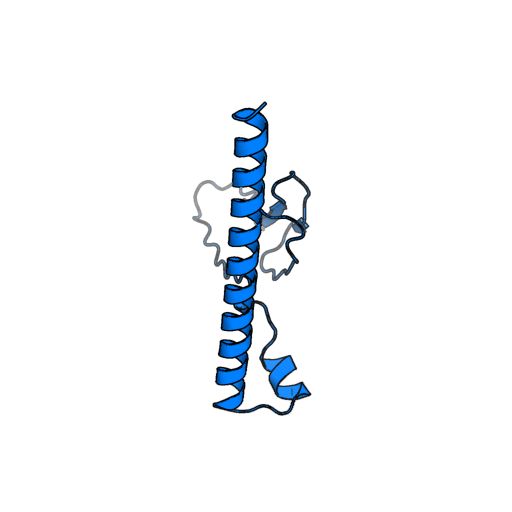3 ARG A C 1
ATOM 807 O O . ARG A 1 103 ? 1.396 20.930 11.588 1.00 83.19 103 ARG A O 1
ATOM 814 N N . GLN A 1 104 ? -0.777 20.482 11.268 1.00 80.19 104 GLN A N 1
ATOM 815 C CA . GLN A 1 104 ? -1.172 21.888 11.165 1.00 80.19 104 GLN A CA 1
ATOM 816 C C . GLN A 1 104 ? -0.842 22.673 12.443 1.00 80.19 104 GLN A C 1
ATOM 818 O O . GLN A 1 104 ? -0.354 23.800 12.351 1.00 80.19 104 GLN A O 1
ATOM 823 N N . VAL A 1 105 ? -1.056 22.078 13.622 1.00 84.75 105 VAL A N 1
ATOM 824 C CA . VAL A 1 105 ? -0.678 22.691 14.905 1.00 84.75 105 VAL A CA 1
ATOM 825 C C . VAL A 1 105 ? 0.833 22.902 14.966 1.00 84.75 105 VAL A C 1
ATOM 827 O O . VAL A 1 105 ? 1.264 24.013 15.258 1.00 84.75 105 VAL A O 1
ATOM 830 N N . ILE A 1 106 ? 1.634 21.894 14.601 1.00 80.44 106 ILE A N 1
ATOM 831 C CA . ILE A 1 106 ? 3.101 22.009 14.554 1.00 80.44 106 ILE A CA 1
ATOM 832 C C . ILE A 1 106 ? 3.525 23.177 13.657 1.00 80.44 106 ILE A C 1
ATOM 834 O O . ILE A 1 106 ? 4.311 24.020 14.092 1.00 80.44 106 ILE A O 1
ATOM 838 N N . TYR A 1 107 ? 2.989 23.281 12.437 1.00 78.06 107 TYR A N 1
ATOM 839 C CA . TYR A 1 107 ? 3.304 24.397 11.537 1.00 78.06 107 TYR A CA 1
ATOM 840 C C . TYR A 1 107 ? 2.896 25.750 12.131 1.00 78.06 107 TYR A C 1
ATOM 842 O O . TYR A 1 107 ? 3.680 26.695 12.082 1.00 78.06 107 TYR A O 1
ATOM 850 N N . SER A 1 108 ? 1.710 25.843 12.736 1.00 82.19 108 SER A N 1
ATOM 851 C CA . SER A 1 108 ? 1.224 27.076 13.364 1.00 82.19 108 SER A CA 1
ATOM 852 C C . SER A 1 108 ? 2.097 27.514 14.542 1.00 82.19 108 SER A C 1
ATOM 854 O O . SER A 1 108 ? 2.422 28.693 14.646 1.00 82.19 108 SER A O 1
ATOM 856 N N . THR A 1 109 ? 2.502 26.591 15.417 1.00 77.88 109 THR A N 1
ATOM 857 C CA . THR A 1 109 ? 3.393 26.884 16.550 1.00 77.88 109 THR A CA 1
ATOM 858 C C . THR A 1 109 ? 4.787 27.280 16.068 1.00 77.88 109 THR A C 1
ATOM 860 O O . THR A 1 109 ? 5.376 28.222 16.592 1.00 77.88 109 THR A O 1
ATOM 863 N N . SER A 1 110 ? 5.292 26.612 15.028 1.00 77.19 110 SER A N 1
ATOM 864 C CA . SER A 1 110 ? 6.580 26.938 14.403 1.00 77.19 110 SER A CA 1
ATOM 865 C C . SER A 1 110 ? 6.578 28.356 13.829 1.00 77.19 110 SER A C 1
ATOM 867 O O . SER A 1 110 ? 7.490 29.131 14.099 1.00 77.19 110 SER A O 1
ATOM 869 N N . LEU A 1 111 ? 5.532 28.714 13.078 1.00 78.06 111 LEU A N 1
ATOM 870 C CA . LEU A 1 111 ? 5.356 30.056 12.520 1.00 78.06 111 LEU A CA 1
ATOM 871 C C . LEU A 1 111 ? 5.214 31.112 13.618 1.00 78.06 111 LEU A C 1
ATOM 873 O O . LEU A 1 111 ? 5.830 32.167 13.520 1.00 78.06 111 LEU A O 1
ATOM 877 N N . TRP A 1 112 ? 4.458 30.826 14.680 1.00 79.50 112 TRP A N 1
ATOM 878 C CA . TRP A 1 112 ? 4.329 31.743 15.811 1.00 79.50 112 TRP A CA 1
ATOM 879 C C . TRP A 1 112 ? 5.684 32.027 16.474 1.00 79.50 112 TRP A C 1
ATOM 881 O O . TRP A 1 112 ? 6.021 33.188 16.672 1.00 79.50 112 TRP A O 1
ATOM 891 N N . ASN A 1 113 ? 6.513 31.005 16.709 1.00 79.75 113 ASN A N 1
ATOM 892 C CA . ASN A 1 113 ? 7.859 31.192 17.266 1.00 79.75 113 ASN A CA 1
ATOM 893 C C . ASN A 1 113 ? 8.774 32.037 16.363 1.00 79.75 113 ASN A C 1
ATOM 895 O O . ASN A 1 113 ? 9.599 32.789 16.873 1.00 79.75 113 ASN A O 1
ATOM 899 N N . ILE A 1 114 ? 8.633 31.927 15.037 1.00 78.69 114 ILE A N 1
ATOM 900 C CA . ILE A 1 114 ? 9.420 32.708 14.068 1.00 78.69 114 ILE A CA 1
ATOM 901 C C . ILE A 1 114 ? 8.977 34.179 14.031 1.00 78.69 114 ILE A C 1
ATOM 903 O O . ILE A 1 114 ? 9.823 35.057 13.911 1.00 78.69 114 ILE A O 1
ATOM 907 N N . PHE A 1 115 ? 7.671 34.455 14.102 1.00 70.50 115 PHE A N 1
ATOM 908 C CA . PHE A 1 115 ? 7.124 35.809 13.927 1.00 70.50 115 PHE A CA 1
ATOM 909 C C . PHE A 1 115 ? 6.926 36.595 15.231 1.00 70.50 115 PHE A C 1
ATOM 911 O O . PHE A 1 115 ? 6.848 37.820 15.178 1.00 70.50 115 PHE A O 1
ATOM 918 N N . CYS A 1 116 ? 6.815 35.924 16.380 1.00 70.19 116 CYS A N 1
ATOM 919 C CA . CYS A 1 116 ? 6.634 36.558 17.692 1.00 70.19 116 CYS A CA 1
ATOM 920 C C . CYS A 1 116 ? 7.903 36.573 18.568 1.00 70.19 116 CYS A C 1
ATOM 922 O O . CYS A 1 116 ? 7.781 36.849 19.762 1.00 70.19 116 CYS A O 1
ATOM 924 N N . SER A 1 117 ? 9.089 36.312 18.003 1.00 55.84 117 SER A N 1
ATOM 925 C CA . SER A 1 117 ? 10.382 36.495 18.692 1.00 55.84 117 SER A CA 1
ATOM 926 C C . SER A 1 117 ? 11.077 37.790 18.288 1.00 55.84 117 SER A C 1
ATOM 928 O O . SER A 1 117 ? 10.986 38.157 17.096 1.00 55.84 117 SER A O 1
#

Secondary structure (DSSP, 8-state):
--EEEEEEE-TTS-EEEEESS-SS--------SSS--EEEEEEE-S-TTSPPP-------GGGGS-HHHHHHHHT--THHHHHHHHHHHHHHHHHHHHHHHHHHHHHHHHHHHHH--

Foldseek 3Di:
DKWKKKWKAAPVGDTPDTGISDPDDDDDDDHPDDDDMDIDMDIPDPDPPDDDDDDDDDDDDLRPDPLVVVCVVVVNDDVRSVVVSVVSVVVVVVVVVVVVVVVVVVVVVVVCVVPVD

Sequence (117 aa):
MPDRSDRVTSPYGNTLHHSENATVGQFAFTTAEAGNYLACFWIDSAEKGSGVSVNLDWKIGIATKDWDAIAKKEKIEGVELELRKLEVAVQTIHQNLIYLKERQVIYSTSLWNIFCS

InterPro domains:
  IPR009038 GOLD domain [PF01105] (8-104)
  IPR009038 GOLD domain [PS50866] (1-85)
  IPR009038 GOLD domain [SM01190] (1-117)
  IPR015720 Transmembrane emp24 domain-containing protein [PTHR22811] (7-104)